Protein AF-A0ABD2L425-F1 (afdb_monomer)

Sequence (124 aa):
MDDPKFALRLFFGPNVPYVYRISGPNRWDKAKIAINSLPMRVKMPLKQCGGTTREMPTRNCKGLMHRCFKFGTTKCFALYFGILFTFHLWVFGRYDAFSMSMFIVYNSLISVFVWLFFFDFVWL

Organism: NCBI:txid157864

Foldseek 3Di:
DDDVVLVCCCVVHDPDPLVVQCDDPNHDPCSSVCSVCVVVVVVVVVPPDDDDPPPPPPPPCVVVCVVVVVVVVVVVVVVVVVVLVVVLVVCVVVVVPDDPVVNVVSVVVVVVVVVVVVVVVVVD

Secondary structure (DSSP, 8-state):
---HHHHHHHHHS---GGGGGSSSTT--TTHHHHHHHHHHHHHHHH--S-----------HHHHHHHHHHHHHHHHHHHHHHHHHHHHHHHHTTGGGS-HHHHHHHHHHHHHHHHHHHHHHHT-

Solvent-accessible surface area (backbone atoms only — not comparable to full-atom values): 7541 Å² total; per-residue (Å²): 141,76,59,65,71,55,53,50,44,59,72,78,38,82,91,52,81,48,64,70,20,65,58,68,100,69,52,40,91,56,24,67,58,52,63,70,46,41,70,56,64,66,46,54,77,75,58,85,68,94,67,75,85,66,75,70,69,75,76,61,57,64,63,55,50,51,51,50,49,53,54,52,50,55,53,54,46,56,52,52,54,49,53,52,49,53,52,48,53,54,52,59,77,42,52,92,79,52,61,70,68,58,55,53,53,53,53,51,52,52,49,51,53,53,51,58,54,52,51,59,60,76,76,106

pLDDT: mean 78.24, std 13.48, range [38.84, 94.69]

Mean predicted aligned error: 14.38 Å

Structure (mmCIF, N/CA/C/O backbone):
data_AF-A0ABD2L425-F1
#
_entry.id   AF-A0ABD2L425-F1
#
loop_
_atom_site.group_PDB
_atom_site.id
_atom_site.type_symbol
_atom_site.label_atom_id
_atom_site.label_alt_id
_atom_site.label_comp_id
_atom_site.label_asym_id
_atom_site.label_entity_id
_atom_site.label_seq_id
_atom_site.pdbx_PDB_ins_code
_atom_site.Cartn_x
_atom_site.Cartn_y
_atom_site.Cartn_z
_atom_site.occupancy
_atom_site.B_iso_or_equiv
_atom_site.auth_seq_id
_atom_site.auth_comp_id
_atom_site.auth_asym_id
_atom_site.auth_atom_id
_atom_site.pdbx_PDB_model_num
ATOM 1 N N . MET A 1 1 ? -21.181 7.558 12.535 1.00 38.84 1 MET A N 1
ATOM 2 C CA . MET A 1 1 ? -20.779 8.043 11.213 1.00 38.84 1 MET A CA 1
ATOM 3 C C . MET A 1 1 ? -19.324 8.460 11.297 1.00 38.84 1 MET A C 1
ATOM 5 O O . MET A 1 1 ? -19.043 9.427 11.981 1.00 38.84 1 MET A O 1
ATOM 9 N N . ASP A 1 2 ? -18.316 7.774 10.798 1.00 65.00 2 ASP A N 1
ATOM 10 C CA . ASP A 1 2 ? -18.127 6.395 10.371 1.00 65.00 2 ASP A CA 1
ATOM 11 C C . ASP A 1 2 ? -16.635 6.198 10.601 1.00 65.00 2 ASP A C 1
ATOM 13 O O . ASP A 1 2 ? -15.836 6.934 10.038 1.00 65.00 2 ASP A O 1
ATOM 17 N N . ASP A 1 3 ? -16.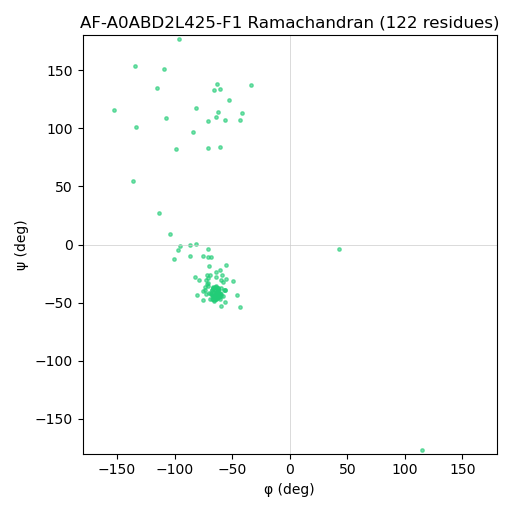240 5.306 11.507 1.00 82.94 3 ASP A N 1
ATOM 18 C CA . ASP A 1 3 ? -14.821 5.028 11.707 1.00 82.94 3 ASP A CA 1
ATOM 19 C C . ASP A 1 3 ? -14.409 3.998 10.651 1.00 82.94 3 ASP A C 1
ATOM 21 O O . ASP A 1 3 ? -14.603 2.799 10.896 1.00 82.94 3 ASP A O 1
ATOM 25 N N . PRO A 1 4 ? -13.819 4.391 9.499 1.00 87.62 4 PRO A N 1
ATOM 26 C CA . PRO A 1 4 ? -13.424 3.432 8.466 1.00 87.62 4 PRO A CA 1
ATOM 27 C C . PRO A 1 4 ? -12.450 2.405 9.043 1.00 87.62 4 PRO A C 1
ATOM 29 O O . PRO A 1 4 ? -12.497 1.223 8.722 1.00 87.62 4 PRO A O 1
ATOM 32 N N . LYS A 1 5 ? -11.625 2.830 10.005 1.00 86.31 5 LYS A N 1
ATOM 33 C CA . LYS A 1 5 ? -10.724 1.958 10.756 1.00 86.31 5 LYS A CA 1
ATOM 34 C C . LYS A 1 5 ? -11.463 0.891 11.571 1.00 86.31 5 LYS A C 1
ATOM 36 O O . LYS A 1 5 ? -10.979 -0.233 11.672 1.00 86.31 5 LYS A O 1
ATOM 41 N N . PHE A 1 6 ? -12.600 1.229 12.175 1.00 88.69 6 PHE A N 1
ATOM 42 C CA . PHE A 1 6 ? -13.403 0.280 12.947 1.00 88.69 6 PHE A CA 1
ATOM 43 C C . PHE A 1 6 ? -14.178 -0.665 12.025 1.00 88.69 6 PHE A C 1
ATOM 45 O O . PHE A 1 6 ? -14.192 -1.864 12.285 1.00 88.69 6 PHE A O 1
ATOM 52 N N . ALA A 1 7 ? -14.727 -0.155 10.919 1.00 88.94 7 ALA A N 1
ATOM 53 C CA . ALA A 1 7 ? -15.381 -0.968 9.894 1.00 88.94 7 ALA A CA 1
ATOM 54 C C . ALA A 1 7 ? -14.410 -1.985 9.268 1.00 88.94 7 ALA A C 1
ATOM 56 O O . ALA A 1 7 ? -14.700 -3.177 9.232 1.00 88.94 7 ALA A O 1
ATOM 57 N N . LEU A 1 8 ? -13.205 -1.548 8.889 1.00 90.00 8 LEU A N 1
ATOM 58 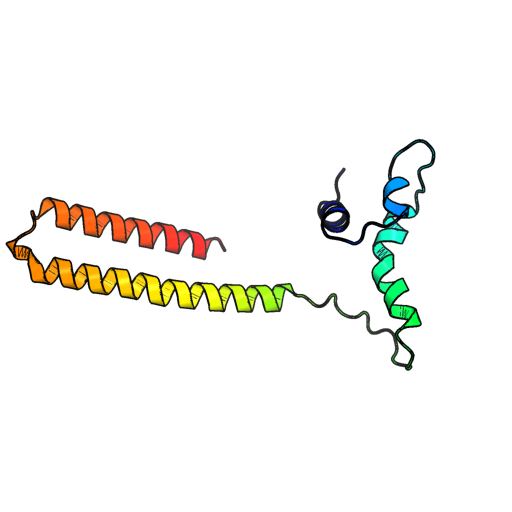C CA . LEU A 1 8 ? -12.144 -2.438 8.405 1.00 90.00 8 LEU A CA 1
ATOM 59 C C . LEU A 1 8 ? -11.752 -3.482 9.453 1.00 90.00 8 LEU A C 1
ATOM 61 O O . LEU A 1 8 ? -11.493 -4.632 9.117 1.00 90.00 8 LEU A O 1
ATOM 65 N N . ARG A 1 9 ? -11.729 -3.105 10.734 1.00 88.00 9 ARG A N 1
ATOM 66 C CA . ARG A 1 9 ? -11.439 -4.034 11.830 1.00 88.00 9 ARG A CA 1
ATOM 67 C C . ARG A 1 9 ? -12.569 -5.032 12.082 1.00 88.00 9 ARG A C 1
ATOM 69 O O . ARG A 1 9 ? -12.282 -6.122 12.553 1.00 88.00 9 ARG A O 1
ATOM 76 N N . LEU A 1 10 ? -13.819 -4.682 11.797 1.00 90.44 10 LEU A N 1
ATOM 77 C CA . LEU A 1 10 ? -14.950 -5.611 11.841 1.00 90.44 10 LEU A CA 1
ATOM 78 C C . LEU A 1 10 ? -14.922 -6.579 10.656 1.00 90.44 10 LEU A C 1
ATOM 80 O O . LEU A 1 10 ? -15.195 -7.758 10.836 1.00 90.44 10 LEU A O 1
ATOM 84 N N . PHE A 1 11 ? -14.556 -6.082 9.472 1.00 89.75 11 PHE A N 1
ATOM 85 C CA . PHE A 1 11 ? -14.524 -6.867 8.240 1.00 89.75 11 PHE A CA 1
ATOM 86 C C . PHE A 1 11 ? -13.328 -7.829 8.176 1.00 89.75 11 PHE A C 1
ATOM 88 O O . PHE A 1 11 ? -13.492 -9.005 7.877 1.00 89.75 11 PHE A O 1
ATOM 95 N N . PHE A 1 12 ? -12.122 -7.343 8.487 1.00 91.19 12 PHE A N 1
ATOM 96 C CA . PHE A 1 12 ? -10.881 -8.129 8.442 1.00 91.19 12 PHE A CA 1
ATOM 97 C C . PHE A 1 12 ? -10.452 -8.693 9.804 1.00 91.19 12 PHE A C 1
ATOM 99 O O . PHE A 1 12 ? -9.438 -9.384 9.898 1.00 91.19 12 PHE A O 1
ATOM 106 N N . GLY A 1 13 ? -11.153 -8.346 10.883 1.00 86.44 13 GLY A N 1
ATOM 107 C CA . GLY A 1 13 ? -10.831 -8.816 12.227 1.00 86.44 13 GLY A CA 1
ATOM 108 C C . GLY A 1 13 ? -11.640 -10.040 12.651 1.00 86.44 13 GLY A C 1
ATOM 109 O O . GLY A 1 13 ? -12.512 -10.515 11.929 1.00 86.44 13 GLY A O 1
ATOM 110 N N . PRO A 1 14 ? -11.357 -10.572 13.850 1.00 87.00 14 PRO A N 1
ATOM 111 C CA . PRO A 1 14 ? -12.084 -11.716 14.385 1.00 87.00 14 PRO A CA 1
ATOM 112 C C . PRO A 1 14 ? -13.549 -11.358 14.663 1.00 87.00 14 PRO A C 1
ATOM 114 O O . PRO A 1 14 ? -13.832 -10.346 15.313 1.00 87.00 14 PRO A O 1
ATOM 117 N N . ASN A 1 15 ? -14.472 -12.223 14.231 1.00 91.12 15 ASN A N 1
ATOM 118 C CA . ASN A 1 15 ? -15.890 -12.088 14.550 1.00 91.12 15 ASN A CA 1
ATOM 119 C C . ASN A 1 15 ? -16.121 -12.411 16.035 1.00 91.12 15 ASN A C 1
ATOM 121 O O . ASN A 1 15 ? -16.041 -13.563 16.459 1.00 91.12 15 ASN A O 1
ATOM 125 N N . VAL A 1 16 ? -16.374 -11.377 16.834 1.00 91.00 16 VAL A N 1
ATOM 126 C CA . VAL A 1 16 ? -16.604 -11.484 18.279 1.00 91.00 16 VAL A CA 1
ATOM 127 C C . VAL A 1 16 ? -18.067 -11.214 18.627 1.00 91.00 16 VAL A C 1
ATOM 129 O O . VAL A 1 16 ? -18.707 -10.384 17.987 1.00 91.00 16 VAL A O 1
ATOM 132 N N . PRO A 1 17 ? -18.605 -11.801 19.712 1.00 91.62 17 PRO A N 1
ATOM 133 C CA . PRO A 1 17 ? -20.010 -11.615 20.089 1.00 91.62 17 PRO A CA 1
ATOM 134 C C . PRO A 1 17 ? -20.386 -10.152 20.379 1.00 91.62 17 PRO A C 1
ATOM 136 O O . PRO A 1 17 ? -21.549 -9.773 20.284 1.00 91.62 17 PRO A O 1
ATOM 139 N N . TYR A 1 18 ? -19.404 -9.301 20.697 1.00 92.88 18 TYR A N 1
ATOM 140 C CA . TYR A 1 18 ? -19.611 -7.867 20.906 1.00 92.88 18 TYR A CA 1
ATOM 141 C C . TYR A 1 18 ? -20.089 -7.131 19.649 1.00 92.88 18 TYR A C 1
ATOM 143 O O . TYR A 1 18 ? -20.718 -6.085 19.787 1.00 92.88 18 TYR A O 1
ATOM 151 N N . VAL A 1 19 ? -19.822 -7.667 18.449 1.00 92.56 19 VAL A N 1
ATOM 152 C CA . VAL A 1 19 ? -20.239 -7.070 17.170 1.00 92.56 19 VAL A CA 1
ATOM 153 C C . VAL A 1 19 ? -21.757 -6.931 17.097 1.00 92.56 19 VAL A C 1
ATOM 155 O O . VAL A 1 19 ? -22.267 -5.872 16.742 1.00 92.56 19 VAL A O 1
ATOM 158 N N . TYR A 1 20 ? -22.482 -7.955 17.542 1.00 92.38 20 TYR A N 1
ATOM 159 C CA . TYR A 1 20 ? -23.945 -7.978 17.508 1.00 92.38 20 TYR A CA 1
ATOM 160 C C . TYR A 1 20 ? -24.604 -7.023 18.510 1.00 92.38 20 TYR A C 1
ATOM 162 O O . TYR A 1 20 ? -25.807 -6.810 18.446 1.00 92.38 20 TYR A O 1
ATOM 170 N N . ARG A 1 21 ? -23.837 -6.447 19.446 1.00 93.56 21 ARG A N 1
ATOM 171 C CA . ARG A 1 21 ? -24.334 -5.473 20.434 1.00 93.56 21 ARG A CA 1
ATOM 172 C C . ARG A 1 21 ? -23.946 -4.031 20.109 1.00 93.56 21 ARG A C 1
ATOM 174 O O . ARG A 1 21 ? -24.131 -3.154 20.949 1.00 93.56 21 ARG A O 1
ATOM 181 N N . ILE A 1 22 ? -23.387 -3.776 18.926 1.00 91.25 22 ILE A N 1
ATOM 182 C CA . ILE A 1 22 ? -23.061 -2.415 18.474 1.00 91.25 22 ILE A CA 1
ATOM 183 C C . ILE A 1 22 ? -24.341 -1.659 18.094 1.00 91.25 22 ILE A C 1
ATOM 185 O O . ILE A 1 22 ? -24.456 -0.465 18.364 1.00 91.25 22 ILE A O 1
ATOM 189 N N . SER A 1 23 ? -25.310 -2.355 17.502 1.00 89.19 23 SER A N 1
ATOM 190 C CA . SER A 1 23 ? -26.602 -1.818 17.080 1.00 89.19 23 SER A CA 1
ATOM 191 C C . SER A 1 23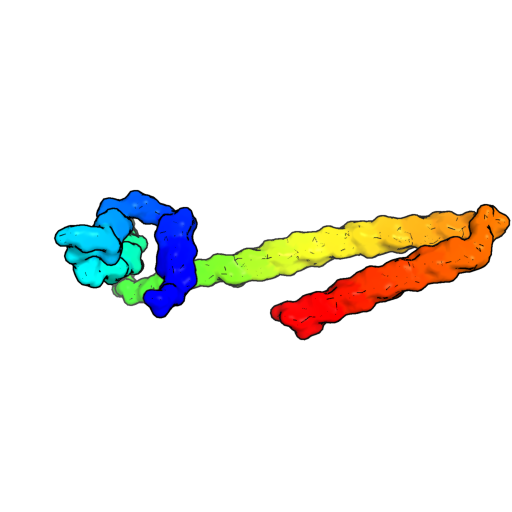 ? -27.736 -2.761 17.495 1.00 89.19 23 SER A C 1
ATOM 193 O O . SER A 1 23 ? -27.523 -3.957 17.672 1.00 89.19 23 SER A O 1
ATOM 195 N N . GLY A 1 24 ? -28.944 -2.219 17.680 1.00 90.00 24 GLY A N 1
ATOM 196 C CA . GLY A 1 24 ? -30.148 -2.991 18.010 1.00 90.00 24 GLY A CA 1
ATOM 197 C C . GLY A 1 24 ? -30.744 -2.699 19.398 1.00 90.00 24 GLY A C 1
ATOM 198 O O . GLY A 1 24 ? -30.248 -1.831 20.121 1.00 90.00 24 GLY A O 1
ATOM 199 N N . PRO A 1 25 ? -31.813 -3.427 19.779 1.00 89.31 25 PRO A N 1
ATOM 200 C CA . PRO A 1 25 ? -32.625 -3.158 20.975 1.00 89.31 25 PRO A CA 1
ATOM 201 C C . PRO A 1 25 ? -31.934 -3.474 22.315 1.00 89.31 25 PRO A C 1
ATOM 203 O O . PRO A 1 25 ? -32.479 -3.174 23.369 1.00 89.31 25 PRO A O 1
ATOM 206 N N . ASN A 1 26 ? -30.719 -4.031 22.298 1.00 91.00 26 ASN A N 1
ATOM 207 C CA . ASN A 1 26 ? -29.885 -4.243 23.486 1.00 91.00 26 ASN A CA 1
ATOM 208 C C . ASN A 1 26 ? -28.434 -3.835 23.195 1.00 91.00 26 ASN A C 1
ATOM 210 O O . ASN A 1 26 ? -27.494 -4.635 23.292 1.00 91.00 26 ASN A O 1
ATOM 214 N N . ARG A 1 27 ? -28.267 -2.591 22.732 1.00 92.88 27 ARG A N 1
ATOM 215 C CA . ARG A 1 27 ? -26.944 -2.044 22.438 1.00 92.88 27 ARG A CA 1
ATOM 216 C C . ARG A 1 27 ? -26.117 -1.972 23.716 1.00 92.88 27 ARG A C 1
ATOM 218 O O . ARG A 1 27 ? -26.599 -1.561 24.769 1.00 92.88 27 ARG A O 1
ATOM 225 N N . TRP A 1 28 ? -24.851 -2.343 23.611 1.00 94.69 28 TRP A N 1
ATOM 226 C CA . TRP A 1 28 ? -23.904 -2.178 24.699 1.00 94.69 28 TRP A CA 1
ATOM 227 C C . TRP A 1 28 ? -22.943 -1.053 24.348 1.00 94.69 28 TRP A C 1
ATOM 229 O O . TRP A 1 28 ? -22.071 -1.226 23.499 1.00 94.69 28 TRP A O 1
ATOM 239 N N . ASP A 1 29 ? -23.058 0.086 25.032 1.00 91.31 29 ASP A N 1
ATOM 240 C CA . ASP A 1 29 ? -22.271 1.287 24.711 1.00 91.31 29 ASP A CA 1
ATOM 241 C C . ASP A 1 29 ? -20.749 1.039 24.786 1.00 91.31 29 ASP A C 1
ATOM 243 O O . ASP A 1 29 ? -19.957 1.655 24.073 1.00 91.31 29 ASP A O 1
ATOM 247 N N . LYS A 1 30 ? -20.317 0.057 25.592 1.00 92.94 30 LYS A N 1
ATOM 248 C CA . LYS A 1 30 ? -18.906 -0.346 25.718 1.00 92.94 30 LYS A CA 1
ATOM 249 C C . LYS A 1 30 ? -18.455 -1.383 24.680 1.00 92.94 30 LYS A C 1
ATOM 251 O O . LYS A 1 30 ? -17.276 -1.742 24.678 1.00 92.94 30 LYS A O 1
ATOM 256 N N . ALA A 1 31 ? -19.321 -1.843 23.773 1.00 92.62 31 ALA A N 1
ATOM 257 C CA . ALA A 1 31 ? -18.990 -2.857 22.765 1.00 92.62 31 ALA A CA 1
ATOM 258 C C . ALA A 1 31 ? -17.813 -2.429 21.876 1.00 92.62 31 ALA A C 1
ATOM 260 O O . ALA A 1 31 ? -16.868 -3.193 21.673 1.00 92.62 31 ALA A O 1
ATOM 261 N N . LYS A 1 32 ? -17.810 -1.172 21.421 1.00 91.06 32 LYS A N 1
ATOM 262 C CA . LYS A 1 32 ? -16.729 -0.603 20.600 1.00 91.06 32 LYS A CA 1
ATOM 263 C C . LYS A 1 32 ? -15.382 -0.608 21.333 1.00 91.06 32 LYS A C 1
ATOM 265 O O . LYS A 1 32 ? -14.358 -0.980 20.761 1.00 91.06 32 LYS A O 1
ATOM 270 N N . ILE A 1 33 ? -15.387 -0.249 22.617 1.00 91.56 33 ILE A N 1
ATOM 271 C CA . ILE A 1 33 ? -14.192 -0.249 23.475 1.00 91.56 33 ILE A CA 1
ATOM 272 C C . ILE A 1 33 ? -13.706 -1.686 23.695 1.00 91.56 33 ILE A C 1
ATOM 274 O O . ILE A 1 33 ? -12.514 -1.964 23.559 1.00 91.56 33 ILE A O 1
ATOM 278 N N . ALA A 1 34 ? -14.629 -2.610 23.972 1.00 92.12 34 ALA A N 1
ATOM 279 C CA . ALA A 1 34 ? -14.332 -4.021 24.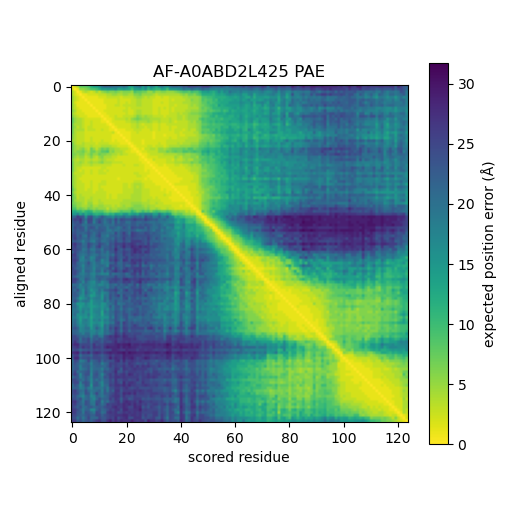172 1.00 92.12 34 ALA A CA 1
ATOM 280 C C . ALA A 1 34 ? -13.672 -4.645 22.936 1.00 92.12 34 ALA A C 1
ATOM 282 O O . ALA A 1 34 ? -12.675 -5.349 23.087 1.00 92.12 34 ALA A O 1
ATOM 283 N N . ILE A 1 35 ? -14.177 -4.353 21.731 1.00 92.62 35 ILE A N 1
ATOM 284 C CA . ILE A 1 35 ? -13.595 -4.810 20.459 1.00 92.62 35 ILE A CA 1
ATOM 285 C C . ILE A 1 35 ? -12.190 -4.232 20.266 1.00 92.62 35 ILE A C 1
ATOM 287 O O . ILE A 1 35 ? -11.262 -4.934 19.853 1.00 92.62 35 ILE A O 1
ATOM 291 N N . ASN A 1 36 ? -12.002 -2.958 20.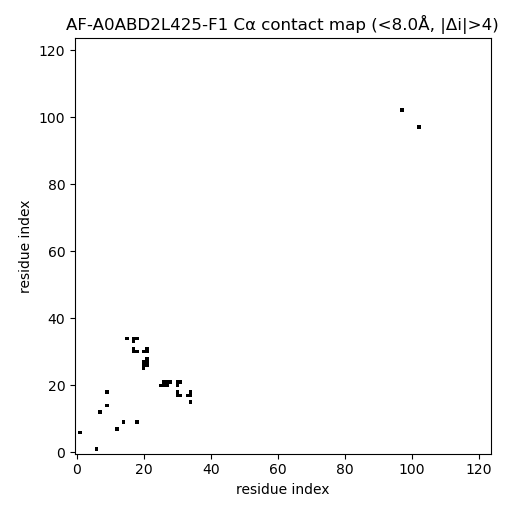613 1.00 90.88 36 ASN A N 1
ATOM 292 C CA . ASN A 1 36 ? -10.708 -2.309 20.474 1.00 90.88 36 ASN A CA 1
ATOM 293 C C . ASN A 1 36 ? -9.636 -2.888 21.413 1.00 90.88 36 ASN A C 1
ATOM 295 O O . ASN A 1 36 ? -8.492 -3.044 20.973 1.00 90.88 36 ASN A O 1
ATOM 299 N N . SER A 1 37 ? -10.005 -3.280 22.637 1.00 91.44 37 SER A N 1
ATOM 300 C CA . SER A 1 37 ? -9.101 -3.847 23.653 1.00 91.44 37 SER A CA 1
ATOM 301 C C . SER A 1 37 ? -8.888 -5.367 23.558 1.00 91.44 37 SER A C 1
ATOM 303 O O . SER A 1 37 ? -7.986 -5.900 24.204 1.00 91.44 37 SER A O 1
ATOM 305 N N . LEU A 1 38 ? -9.655 -6.082 22.726 1.00 91.00 38 LEU A N 1
ATOM 306 C CA . LEU A 1 38 ? -9.506 -7.529 22.482 1.00 91.00 38 LEU A CA 1
ATOM 307 C C . LEU A 1 38 ? -8.064 -8.035 22.315 1.00 91.00 38 LEU A C 1
ATOM 309 O O . LEU A 1 38 ? -7.689 -8.954 23.041 1.00 91.00 38 LEU A O 1
ATOM 313 N N . PRO A 1 39 ? -7.232 -7.483 21.408 1.00 87.88 39 PRO A N 1
ATOM 314 C CA . PRO A 1 39 ? -5.895 -8.020 21.174 1.00 87.88 39 PRO A CA 1
ATOM 315 C C . PRO A 1 39 ? -4.995 -7.899 22.404 1.00 87.88 39 PRO A C 1
ATOM 317 O O . PRO A 1 39 ? -4.095 -8.716 22.570 1.00 87.88 39 PRO A O 1
ATOM 320 N N . MET A 1 40 ? -5.233 -6.911 23.271 1.00 87.12 40 MET A N 1
ATOM 321 C CA . MET A 1 40 ? -4.524 -6.793 24.543 1.00 87.12 40 MET A CA 1
ATOM 322 C C . MET A 1 40 ? -4.949 -7.916 25.492 1.00 87.12 40 MET A C 1
ATOM 324 O O . MET A 1 40 ? -4.090 -8.601 26.038 1.00 87.12 40 MET A O 1
ATOM 328 N N . ARG A 1 41 ? -6.258 -8.164 25.623 1.00 90.12 41 ARG A N 1
ATOM 329 C CA . ARG A 1 41 ? -6.806 -9.199 26.517 1.00 90.12 41 ARG A CA 1
ATOM 330 C C . ARG A 1 41 ? -6.403 -10.618 26.130 1.00 90.12 41 ARG A C 1
ATOM 332 O O . ARG A 1 41 ? -6.159 -11.421 27.015 1.00 90.12 41 ARG A O 1
ATOM 339 N N . VAL A 1 42 ? -6.288 -10.913 24.836 1.00 88.75 42 VAL A N 1
ATOM 340 C CA . VAL A 1 42 ? -5.824 -12.230 24.360 1.00 88.75 42 VAL A CA 1
ATOM 341 C C . VAL A 1 42 ? -4.330 -12.430 24.636 1.00 88.75 42 VAL A C 1
ATOM 343 O O . VAL A 1 42 ? -3.900 -13.529 24.965 1.00 88.75 42 VAL A O 1
ATOM 346 N N . LYS A 1 43 ? -3.524 -11.367 24.533 1.00 85.75 43 LYS A N 1
ATOM 347 C CA . LYS A 1 43 ? -2.067 -11.440 24.731 1.00 85.75 43 LYS A CA 1
ATOM 348 C C . LYS A 1 43 ? -1.644 -11.396 26.195 1.00 85.75 43 LYS A C 1
ATOM 350 O O . LYS A 1 43 ? -0.588 -11.921 26.524 1.00 85.75 43 LYS A O 1
ATOM 355 N N . MET A 1 44 ? -2.438 -10.762 27.055 1.00 84.50 44 MET A N 1
ATOM 356 C CA . MET A 1 44 ? -2.144 -10.603 28.478 1.00 84.50 44 MET A CA 1
ATOM 357 C C . MET A 1 44 ? -1.903 -11.935 29.218 1.00 84.50 44 MET A C 1
ATOM 359 O O . MET A 1 44 ? -0.860 -12.032 29.858 1.00 84.50 44 MET A O 1
ATOM 363 N N . PRO A 1 45 ? -2.758 -12.975 29.102 1.00 84.38 45 PRO A N 1
ATOM 364 C CA . PRO A 1 45 ? -2.531 -14.248 29.794 1.00 84.38 45 PRO A CA 1
ATOM 365 C C . PRO A 1 45 ? -1.374 -15.054 29.193 1.00 84.38 45 PRO A C 1
ATOM 367 O O . PRO A 1 45 ? -0.727 -15.817 29.896 1.00 84.38 45 PRO A O 1
ATOM 370 N N . LEU A 1 46 ? -1.076 -14.863 27.904 1.00 82.25 46 LEU A N 1
ATOM 371 C CA . LEU A 1 46 ? 0.027 -15.543 27.218 1.00 82.25 46 LEU A CA 1
ATOM 372 C C . LEU A 1 46 ? 1.405 -14.965 27.588 1.00 82.25 46 LEU A C 1
ATOM 374 O O . LEU A 1 46 ? 2.435 -15.522 27.212 1.00 82.25 46 LEU A O 1
ATOM 378 N N . LYS A 1 47 ? 1.452 -13.832 28.298 1.00 69.81 47 LYS A N 1
ATOM 379 C CA . LYS A 1 47 ? 2.694 -13.144 28.657 1.00 69.81 47 LYS A CA 1
ATOM 380 C C . LYS A 1 47 ? 3.097 -13.494 30.092 1.00 69.81 47 LYS A C 1
ATOM 382 O O . LYS A 1 47 ? 2.860 -12.727 31.015 1.00 69.81 47 LYS A O 1
ATOM 387 N N . GLN A 1 48 ? 3.748 -14.641 30.266 1.00 62.19 48 GLN A N 1
ATOM 388 C CA . GLN A 1 48 ? 4.095 -15.179 31.589 1.00 62.19 48 GLN A CA 1
ATOM 389 C C . GLN A 1 48 ? 5.364 -14.574 32.233 1.00 62.19 48 GLN A C 1
ATOM 391 O O . GLN A 1 48 ? 5.708 -14.944 33.347 1.00 62.19 48 GLN A O 1
ATOM 396 N N . CYS A 1 49 ? 6.059 -13.617 31.601 1.00 57.88 49 CYS A N 1
ATOM 397 C CA . CYS A 1 49 ? 7.294 -13.063 32.173 1.00 57.88 49 CYS A CA 1
ATOM 398 C C . CYS A 1 49 ? 7.361 -11.524 32.124 1.00 57.88 49 CYS A C 1
ATOM 400 O O . CYS A 1 49 ? 7.611 -10.934 31.071 1.00 57.88 49 CYS A O 1
ATOM 402 N N . GLY A 1 50 ? 7.073 -10.906 33.279 1.00 58.56 50 GLY A N 1
ATOM 403 C CA . GLY A 1 50 ? 7.746 -9.778 33.961 1.00 58.56 50 GLY A CA 1
ATOM 404 C C . GLY A 1 50 ? 8.253 -8.518 33.242 1.00 58.56 50 GLY A C 1
ATOM 405 O O . GLY A 1 50 ? 8.729 -7.614 33.918 1.00 58.56 50 GLY A O 1
ATOM 406 N N . GLY A 1 51 ? 8.184 -8.391 31.921 1.00 58.69 51 GLY A N 1
ATOM 407 C CA . GLY A 1 51 ? 8.568 -7.155 31.244 1.00 58.69 51 GLY A CA 1
ATOM 408 C C . GLY A 1 51 ? 7.427 -6.147 31.310 1.00 58.69 51 GLY A C 1
ATOM 409 O O . GLY A 1 51 ? 6.365 -6.413 30.727 1.00 58.69 51 GLY A O 1
ATOM 410 N N . THR A 1 52 ? 7.653 -5.005 31.972 1.00 55.91 52 THR A N 1
ATOM 411 C CA . THR A 1 52 ? 6.806 -3.799 31.928 1.00 55.91 52 THR A CA 1
ATOM 412 C C . THR A 1 52 ? 6.185 -3.636 30.546 1.00 55.91 52 THR A C 1
ATOM 414 O O . THR A 1 52 ? 6.833 -3.878 29.522 1.00 55.91 52 THR A O 1
ATOM 417 N N . THR A 1 53 ? 4.901 -3.283 30.505 1.00 49.94 53 THR A N 1
ATOM 418 C CA . THR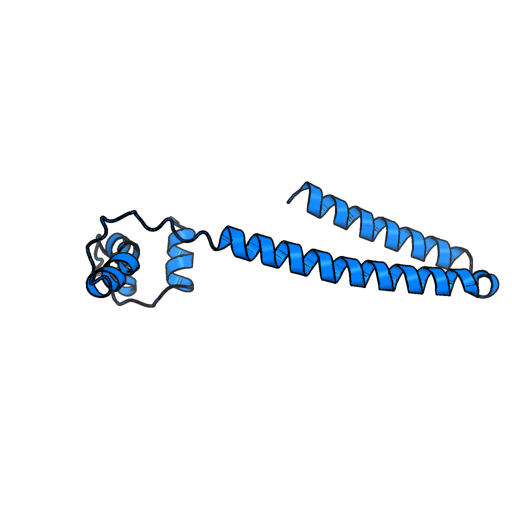 A 1 53 ? 4.158 -3.035 29.268 1.00 49.94 53 THR A CA 1
ATOM 419 C C . THR A 1 53 ? 4.813 -1.881 28.514 1.00 49.94 53 THR A C 1
ATOM 421 O O . THR A 1 53 ? 4.383 -0.740 28.601 1.00 49.94 53 THR A O 1
ATOM 424 N N . ARG A 1 54 ? 5.857 -2.166 27.733 1.00 50.88 54 ARG A N 1
ATOM 425 C CA . ARG A 1 54 ? 6.107 -1.395 26.527 1.00 50.88 54 ARG A CA 1
ATOM 426 C C . ARG A 1 54 ? 4.886 -1.703 25.688 1.00 50.88 54 ARG A C 1
ATOM 428 O O . ARG A 1 54 ? 4.693 -2.865 25.313 1.00 50.88 54 ARG A O 1
ATOM 435 N N . GLU A 1 55 ? 4.013 -0.714 25.511 1.00 54.31 55 GLU A N 1
ATOM 436 C CA . GLU A 1 55 ? 3.018 -0.765 24.452 1.00 54.31 55 GLU A CA 1
ATOM 437 C C . GLU A 1 55 ? 3.749 -1.320 23.241 1.00 54.31 55 GLU A C 1
ATOM 439 O O . GLU A 1 55 ? 4.743 -0.740 22.801 1.00 54.31 55 GLU A O 1
ATOM 444 N N . MET A 1 56 ? 3.384 -2.526 22.801 1.00 46.88 56 MET A N 1
ATOM 445 C CA . MET A 1 56 ? 4.006 -3.042 21.599 1.00 46.88 56 MET A CA 1
ATOM 446 C C . MET A 1 56 ? 3.592 -2.034 20.537 1.00 46.88 56 MET A C 1
ATOM 448 O O . MET A 1 56 ? 2.379 -1.937 20.307 1.00 46.88 56 MET A O 1
ATOM 452 N N . PRO A 1 57 ? 4.524 -1.257 19.938 1.00 47.12 57 PRO A N 1
ATOM 453 C CA . PRO A 1 57 ? 4.146 -0.393 18.840 1.00 47.12 57 PRO A CA 1
ATOM 454 C C . PRO A 1 57 ? 3.437 -1.328 17.885 1.00 47.12 57 PRO A C 1
ATOM 456 O O . PRO A 1 57 ? 3.967 -2.407 17.591 1.00 47.12 57 PRO A O 1
ATOM 459 N N . THR A 1 58 ? 2.192 -0.998 17.535 1.00 49.56 58 THR A N 1
ATOM 460 C CA . THR A 1 58 ? 1.415 -1.762 16.563 1.00 49.56 58 THR A CA 1
ATOM 461 C C . THR A 1 58 ? 2.379 -2.065 15.441 1.00 49.56 58 THR A C 1
ATOM 463 O O . THR A 1 58 ? 2.845 -1.118 14.810 1.00 49.56 58 THR A O 1
ATOM 466 N N . ARG A 1 59 ? 2.818 -3.329 15.328 1.00 46.91 59 ARG A N 1
ATOM 467 C CA . ARG A 1 59 ? 3.965 -3.691 14.493 1.00 46.91 59 ARG A CA 1
ATOM 468 C C . ARG A 1 59 ? 3.585 -3.168 13.123 1.00 46.91 59 ARG A C 1
ATOM 470 O O . ARG A 1 59 ? 2.605 -3.643 12.553 1.00 46.91 59 ARG A O 1
ATOM 477 N N . ASN A 1 60 ? 4.230 -2.083 12.698 1.00 51.19 60 ASN A N 1
ATOM 478 C CA . ASN A 1 60 ? 3.821 -1.332 11.526 1.00 51.19 60 ASN A CA 1
ATOM 479 C C . ASN A 1 60 ? 4.158 -2.224 10.332 1.00 51.19 60 ASN A C 1
ATOM 481 O O . ASN A 1 60 ? 5.210 -2.073 9.717 1.00 51.19 60 ASN A O 1
ATOM 485 N N . CYS A 1 61 ? 3.269 -3.169 10.001 1.00 51.16 61 CYS A N 1
ATOM 486 C CA . CYS A 1 61 ? 3.349 -3.987 8.790 1.00 51.16 61 CYS A CA 1
ATOM 487 C C . CYS A 1 61 ? 3.423 -3.107 7.541 1.00 51.16 61 CYS A C 1
ATOM 489 O O . CYS A 1 61 ? 3.898 -3.567 6.512 1.00 51.16 61 CYS A O 1
ATOM 491 N N . LYS A 1 62 ? 3.057 -1.822 7.661 1.00 53.34 62 LYS A N 1
ATOM 492 C CA . LYS A 1 62 ? 3.332 -0.771 6.682 1.00 53.34 62 LYS A CA 1
ATOM 493 C C . LYS A 1 62 ? 4.785 -0.796 6.190 1.00 53.34 62 LYS A C 1
ATOM 495 O O . LYS A 1 62 ? 5.004 -0.737 4.990 1.00 53.34 62 LYS A O 1
ATOM 500 N N . GLY A 1 63 ? 5.772 -0.971 7.075 1.00 58.75 63 GLY A N 1
ATOM 501 C CA . GLY A 1 63 ? 7.189 -0.974 6.687 1.00 58.75 63 GLY A CA 1
ATOM 502 C C . GLY A 1 63 ? 7.633 -2.233 5.934 1.00 58.75 63 GLY A C 1
ATOM 503 O O . GLY A 1 63 ? 8.525 -2.161 5.092 1.00 58.75 63 GLY A O 1
ATOM 504 N N . LEU A 1 64 ? 7.013 -3.385 6.211 1.00 63.19 64 LEU A N 1
ATOM 505 C CA . LEU A 1 64 ? 7.307 -4.639 5.510 1.00 63.19 64 LEU A CA 1
ATOM 506 C C . LEU A 1 64 ? 6.589 -4.691 4.157 1.00 63.19 64 LEU A C 1
ATOM 508 O O . LEU A 1 64 ? 7.211 -5.028 3.156 1.00 63.19 64 LEU A O 1
ATOM 512 N N . MET A 1 65 ? 5.316 -4.291 4.123 1.00 67.69 65 MET A N 1
ATOM 513 C CA . MET A 1 65 ? 4.523 -4.180 2.897 1.00 67.69 65 MET A CA 1
ATOM 514 C C . MET A 1 65 ? 5.135 -3.163 1.936 1.00 67.69 65 MET A C 1
ATOM 516 O O . MET A 1 65 ? 5.278 -3.474 0.765 1.00 67.69 65 MET A O 1
ATOM 520 N N . HIS A 1 66 ? 5.598 -2.007 2.422 1.00 68.38 66 HIS A N 1
ATOM 521 C CA . HIS A 1 66 ? 6.292 -1.021 1.590 1.00 68.38 66 HIS A CA 1
ATOM 522 C C . HIS A 1 66 ? 7.601 -1.570 1.002 1.00 68.38 66 HIS A C 1
ATOM 524 O O . HIS A 1 66 ? 7.905 -1.340 -0.164 1.00 68.38 66 HIS A O 1
ATOM 530 N N . ARG A 1 67 ? 8.365 -2.357 1.777 1.00 68.69 67 ARG A N 1
ATOM 531 C CA . ARG A 1 67 ? 9.579 -3.023 1.276 1.00 68.69 67 ARG A CA 1
ATOM 532 C C . ARG A 1 67 ? 9.262 -4.089 0.231 1.00 68.69 67 ARG A C 1
ATOM 534 O O . ARG A 1 67 ? 9.940 -4.148 -0.787 1.00 68.69 67 ARG A O 1
ATOM 541 N N . CYS A 1 68 ? 8.245 -4.911 0.483 1.00 64.94 68 CYS A N 1
ATOM 542 C CA . CYS A 1 68 ? 7.833 -5.981 -0.423 1.00 64.94 68 CYS A CA 1
ATOM 543 C C . CYS A 1 68 ? 7.231 -5.412 -1.714 1.00 64.94 68 CYS A C 1
ATOM 545 O O . CYS A 1 68 ? 7.580 -5.863 -2.799 1.00 64.94 68 CYS A O 1
ATOM 547 N N . PHE A 1 69 ? 6.413 -4.361 -1.599 1.00 72.94 69 PHE A N 1
ATOM 548 C CA . PHE A 1 69 ? 5.873 -3.610 -2.726 1.00 72.94 69 PHE A CA 1
ATOM 549 C C . PHE A 1 69 ? 7.002 -3.014 -3.559 1.00 72.94 69 PHE A C 1
ATOM 551 O O . PHE A 1 69 ? 7.079 -3.320 -4.739 1.00 72.94 69 PHE A O 1
ATOM 558 N N . LYS A 1 70 ? 7.938 -2.275 -2.945 1.00 74.56 70 LYS A N 1
ATOM 559 C CA . LYS A 1 70 ? 9.079 -1.672 -3.650 1.00 74.56 70 LYS A CA 1
ATOM 560 C C . LYS A 1 70 ? 9.967 -2.723 -4.323 1.00 74.56 70 LYS A C 1
ATOM 562 O O . LYS A 1 70 ? 10.386 -2.539 -5.453 1.00 74.56 70 LYS A O 1
ATOM 567 N N . PHE A 1 71 ? 10.230 -3.846 -3.659 1.00 75.06 71 PHE A N 1
ATOM 568 C CA . PHE A 1 71 ? 11.047 -4.919 -4.228 1.00 75.06 71 PHE A CA 1
ATOM 569 C C . PHE A 1 71 ? 10.347 -5.662 -5.375 1.00 75.06 71 PHE A C 1
ATOM 571 O O . PHE A 1 71 ? 10.980 -5.970 -6.385 1.00 75.06 71 PHE A O 1
ATOM 578 N N . GLY A 1 72 ? 9.051 -5.945 -5.223 1.00 74.94 72 GLY A N 1
ATOM 579 C CA . GLY A 1 72 ? 8.244 -6.611 -6.242 1.00 74.94 72 GLY A CA 1
ATOM 580 C C . GLY A 1 72 ? 8.076 -5.741 -7.480 1.00 74.94 72 GLY A C 1
ATOM 581 O O . GLY A 1 72 ? 8.336 -6.195 -8.593 1.00 74.94 72 GLY A O 1
ATOM 582 N N . THR A 1 73 ? 7.739 -4.467 -7.287 1.00 78.06 73 THR A N 1
ATOM 583 C CA . THR A 1 73 ? 7.573 -3.522 -8.388 1.00 78.06 73 THR A CA 1
ATOM 584 C C . THR A 1 73 ? 8.890 -3.299 -9.132 1.00 78.06 73 THR A C 1
ATOM 586 O O . THR A 1 73 ? 8.919 -3.478 -10.346 1.00 78.06 73 THR A O 1
ATOM 589 N N . THR A 1 74 ? 10.018 -3.059 -8.446 1.00 80.69 74 THR A N 1
ATOM 590 C CA . THR A 1 74 ? 11.331 -2.892 -9.106 1.00 80.69 74 THR A CA 1
ATOM 591 C C . THR A 1 74 ? 11.723 -4.084 -9.988 1.00 80.69 74 THR A C 1
ATOM 593 O O . THR A 1 74 ? 12.256 -3.886 -11.080 1.00 80.69 74 THR A O 1
ATOM 596 N N . LYS A 1 75 ? 11.439 -5.320 -9.562 1.00 79.88 75 LYS A N 1
ATOM 597 C CA . LYS A 1 75 ? 11.765 -6.522 -10.346 1.00 79.88 75 LYS A CA 1
ATOM 598 C C . LYS A 1 75 ? 10.864 -6.704 -11.563 1.00 79.88 75 LYS A C 1
ATOM 600 O O . LYS A 1 75 ? 11.368 -7.012 -12.641 1.00 79.88 75 LYS A O 1
ATOM 605 N N . CYS A 1 76 ? 9.561 -6.478 -11.409 1.00 79.19 76 CYS A N 1
ATOM 606 C CA . CYS A 1 76 ? 8.623 -6.519 -12.530 1.00 79.19 76 CYS A CA 1
ATOM 607 C C . C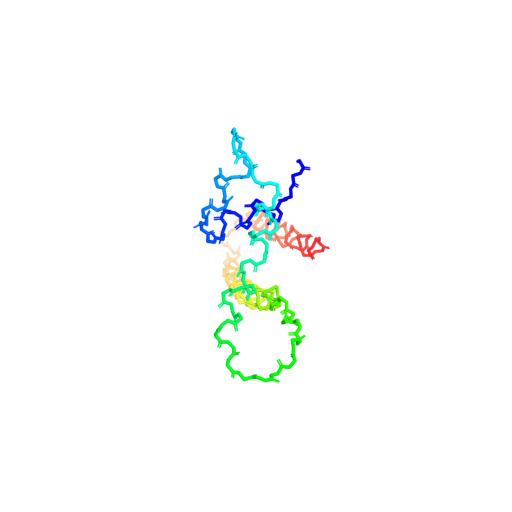YS A 1 76 ? 8.930 -5.425 -13.562 1.00 79.19 76 CYS A C 1
ATOM 609 O O . CYS A 1 76 ? 8.851 -5.684 -14.761 1.00 79.19 76 CYS A O 1
ATOM 611 N N . PHE A 1 77 ? 9.362 -4.240 -13.120 1.00 77.81 77 PHE A N 1
ATOM 612 C CA . PHE A 1 77 ? 9.773 -3.169 -14.028 1.00 77.81 77 PHE A CA 1
ATOM 613 C C . PHE A 1 77 ? 11.042 -3.510 -14.791 1.00 77.81 77 PHE A C 1
ATOM 615 O O . PHE A 1 77 ? 11.058 -3.370 -16.009 1.00 77.81 77 PHE A O 1
ATOM 622 N N . ALA A 1 78 ? 12.078 -4.009 -14.113 1.00 83.12 78 ALA A N 1
ATOM 623 C CA . ALA A 1 78 ? 13.308 -4.424 -14.784 1.00 83.12 78 ALA A CA 1
ATOM 624 C C . ALA A 1 78 ? 13.036 -5.469 -15.884 1.00 83.12 78 ALA A C 1
ATOM 626 O O . ALA A 1 78 ? 13.602 -5.381 -16.973 1.00 83.12 78 ALA A O 1
ATOM 627 N N . LEU A 1 79 ? 12.115 -6.408 -15.631 1.00 86.12 79 LEU A N 1
ATOM 628 C CA . LEU A 1 79 ? 11.660 -7.383 -16.625 1.00 86.12 79 LEU A CA 1
ATOM 629 C C . LEU A 1 79 ? 10.904 -6.730 -17.790 1.00 86.12 79 LEU A C 1
ATOM 631 O O . LEU A 1 79 ? 11.216 -7.004 -18.947 1.00 86.12 79 LEU A O 1
ATOM 635 N N . TYR A 1 80 ? 9.943 -5.852 -17.504 1.00 81.69 80 TYR A N 1
ATOM 636 C CA . TYR A 1 80 ? 9.132 -5.197 -18.532 1.00 81.69 80 TYR A CA 1
ATOM 637 C C . TYR A 1 80 ? 9.964 -4.286 -19.449 1.00 81.69 80 TYR A C 1
ATOM 639 O O . TYR A 1 80 ? 9.860 -4.382 -20.672 1.00 81.69 80 TYR A O 1
ATOM 647 N N . PHE A 1 81 ? 10.853 -3.466 -18.877 1.00 85.38 81 PHE A N 1
ATOM 648 C CA . PHE A 1 81 ? 11.782 -2.635 -19.649 1.00 85.38 81 PHE A CA 1
ATOM 649 C C . PHE A 1 81 ? 12.740 -3.483 -20.493 1.00 85.38 81 PHE A C 1
ATOM 651 O O . PHE A 1 81 ? 13.008 -3.128 -21.639 1.00 85.38 81 PHE A O 1
ATOM 658 N N . GLY A 1 82 ? 13.201 -4.625 -19.973 1.00 87.06 82 GLY A N 1
ATOM 659 C CA . GLY A 1 82 ? 14.022 -5.567 -20.733 1.00 87.06 82 GLY A CA 1
ATOM 660 C C . GLY A 1 82 ? 13.303 -6.126 -21.965 1.00 87.06 82 GLY A C 1
ATOM 661 O O . GLY A 1 82 ? 13.880 -6.136 -23.048 1.00 87.06 82 GLY A O 1
ATOM 662 N N . ILE A 1 83 ? 12.037 -6.535 -21.825 1.00 87.56 83 ILE A N 1
ATOM 663 C CA . ILE A 1 83 ? 11.225 -7.076 -22.932 1.00 87.56 83 ILE A CA 1
ATOM 664 C C . ILE A 1 83 ? 10.921 -5.998 -23.981 1.00 87.56 83 ILE A C 1
ATOM 666 O O . ILE A 1 83 ? 11.034 -6.250 -25.180 1.00 87.56 83 ILE A O 1
ATOM 670 N N . LEU A 1 84 ? 10.565 -4.784 -23.548 1.00 84.75 84 LEU A N 1
ATOM 671 C CA . LEU A 1 84 ? 10.335 -3.673 -24.474 1.00 84.75 84 LEU A CA 1
ATOM 672 C C . LEU A 1 84 ? 11.602 -3.314 -25.255 1.00 84.75 84 LEU A C 1
ATOM 674 O O . LEU A 1 84 ? 11.529 -3.055 -26.454 1.00 84.75 84 LEU A O 1
ATOM 678 N N . PHE A 1 85 ? 12.759 -3.324 -24.594 1.00 85.44 85 PHE A N 1
ATOM 679 C CA . PHE A 1 85 ? 14.036 -3.000 -25.219 1.00 85.44 85 PHE A CA 1
ATOM 680 C C . PHE A 1 85 ? 14.471 -4.060 -26.240 1.00 85.44 85 PHE A C 1
ATOM 682 O O . PHE A 1 85 ? 14.893 -3.713 -27.342 1.00 85.44 85 PHE A O 1
ATOM 689 N N . THR A 1 86 ? 14.316 -5.351 -25.927 1.00 85.06 86 THR A N 1
ATOM 690 C CA . THR A 1 86 ? 14.638 -6.428 -26.879 1.00 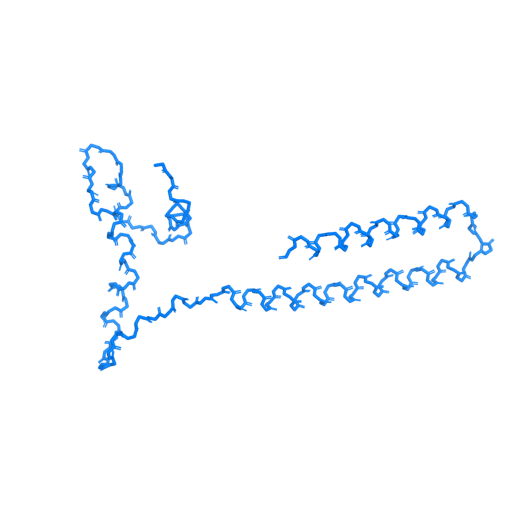85.06 86 THR A CA 1
ATOM 691 C C . THR A 1 86 ? 13.706 -6.421 -28.087 1.00 85.06 86 THR A C 1
ATOM 693 O O . THR A 1 86 ? 14.175 -6.591 -29.213 1.00 85.06 86 THR A O 1
ATOM 696 N N . PHE A 1 87 ? 12.411 -6.153 -27.889 1.00 84.38 87 PHE A N 1
ATOM 697 C CA . PHE A 1 87 ? 11.459 -6.005 -28.991 1.00 84.38 87 PHE A CA 1
ATOM 698 C C . PHE A 1 87 ? 11.756 -4.760 -29.841 1.00 84.38 87 PHE A C 1
ATOM 700 O O . PHE A 1 87 ? 11.674 -4.816 -31.066 1.00 84.38 87 PHE A O 1
ATOM 707 N N . HIS A 1 88 ? 12.176 -3.654 -29.217 1.00 82.00 88 HIS A N 1
ATOM 708 C CA . HIS A 1 88 ? 12.568 -2.428 -29.922 1.00 82.00 88 HIS A CA 1
ATOM 709 C C . HIS A 1 88 ? 13.797 -2.643 -30.813 1.00 82.00 88 HIS A C 1
ATOM 711 O O . HIS A 1 88 ? 13.750 -2.318 -31.998 1.00 82.00 88 HIS A O 1
ATOM 717 N N . LEU A 1 89 ? 14.845 -3.293 -30.295 1.00 82.69 89 LEU A N 1
ATOM 718 C CA . LEU A 1 89 ? 16.025 -3.663 -31.086 1.00 82.69 89 LEU A CA 1
ATOM 719 C C . LEU A 1 89 ? 15.687 -4.629 -32.229 1.00 82.69 89 LEU A C 1
ATOM 721 O O . LEU A 1 89 ? 16.245 -4.517 -33.320 1.00 82.69 89 LEU A O 1
ATOM 725 N N . TRP A 1 90 ? 14.761 -5.561 -31.999 1.00 82.69 90 TRP A N 1
ATOM 726 C CA . TRP A 1 90 ? 14.321 -6.509 -33.021 1.00 82.69 90 TRP A CA 1
ATOM 727 C C . TRP A 1 90 ? 13.573 -5.822 -34.171 1.00 82.69 90 TRP A C 1
ATOM 729 O O . TRP A 1 90 ? 13.844 -6.108 -35.338 1.00 82.69 90 TRP A O 1
ATOM 739 N N . VAL A 1 91 ? 12.690 -4.869 -33.854 1.00 78.38 91 VAL A N 1
ATOM 740 C CA . VAL A 1 91 ? 11.992 -4.040 -34.850 1.00 78.38 91 VAL A CA 1
ATOM 741 C C . VAL A 1 91 ? 12.972 -3.113 -35.577 1.00 78.38 91 VAL A C 1
ATOM 743 O O . VAL A 1 91 ? 12.888 -2.975 -36.796 1.00 78.38 91 VAL A O 1
ATOM 746 N N . PHE A 1 92 ? 13.948 -2.537 -34.868 1.00 75.50 92 PHE A N 1
ATOM 747 C CA . PHE A 1 92 ? 14.973 -1.674 -35.460 1.00 75.50 92 PHE A CA 1
ATOM 748 C C . PHE A 1 92 ? 15.887 -2.432 -36.434 1.00 75.50 92 PHE A C 1
ATOM 750 O O . PHE A 1 92 ? 16.195 -1.927 -37.506 1.00 75.50 92 PHE A O 1
ATOM 757 N N . GLY A 1 93 ? 16.262 -3.679 -36.130 1.00 75.56 93 GLY A N 1
ATOM 758 C CA . GLY A 1 93 ? 17.044 -4.530 -37.039 1.00 75.56 93 GLY A CA 1
ATOM 759 C C . GLY A 1 93 ? 16.291 -4.983 -38.299 1.00 75.56 93 GLY A C 1
ATOM 760 O O . GLY A 1 93 ? 16.901 -5.526 -39.218 1.00 75.56 93 GLY A O 1
ATOM 761 N N . ARG A 1 94 ? 14.970 -4.772 -38.359 1.00 73.25 94 ARG A N 1
ATOM 762 C CA . ARG A 1 94 ? 14.101 -5.083 -39.506 1.00 73.25 94 ARG A CA 1
ATOM 763 C C . ARG A 1 94 ? 13.523 -3.814 -40.147 1.00 73.25 94 ARG A C 1
ATOM 765 O O . ARG A 1 94 ? 12.455 -3.873 -40.754 1.00 73.25 94 ARG A O 1
ATOM 772 N N . TYR A 1 95 ? 14.228 -2.685 -40.026 1.00 67.62 95 TYR A N 1
ATOM 773 C CA . TYR A 1 95 ? 13.773 -1.372 -40.498 1.00 67.62 95 TYR A CA 1
ATOM 774 C C . TYR A 1 95 ? 13.404 -1.339 -41.993 1.00 67.62 95 TYR A C 1
ATOM 776 O O . TYR A 1 95 ? 12.493 -0.610 -42.367 1.00 67.62 95 TYR A O 1
ATOM 784 N N . ASP A 1 96 ? 14.034 -2.172 -42.827 1.00 68.62 96 ASP A N 1
ATOM 785 C CA . ASP A 1 96 ? 13.737 -2.260 -44.266 1.00 68.62 96 ASP A CA 1
ATOM 786 C C . ASP A 1 96 ? 12.368 -2.899 -44.582 1.00 68.62 96 ASP A C 1
ATOM 788 O O . ASP A 1 96 ? 11.848 -2.739 -45.684 1.00 68.62 96 ASP A O 1
ATOM 792 N N . ALA A 1 97 ? 11.764 -3.629 -43.636 1.00 64.75 97 ALA A N 1
ATOM 793 C CA . ALA A 1 97 ? 10.524 -4.379 -43.855 1.00 64.75 97 ALA A CA 1
ATOM 794 C C . ALA A 1 97 ? 9.258 -3.672 -43.331 1.00 64.75 97 ALA A C 1
ATOM 796 O O . ALA A 1 97 ? 8.147 -4.104 -43.641 1.00 64.75 97 ALA A O 1
ATOM 797 N N . PHE A 1 98 ? 9.397 -2.614 -42.524 1.00 66.00 98 PHE A N 1
ATOM 798 C CA . PHE A 1 98 ? 8.280 -1.966 -41.828 1.00 66.00 98 PHE A CA 1
ATOM 799 C C . PHE A 1 98 ? 8.065 -0.529 -42.318 1.00 66.00 98 PHE A C 1
ATOM 801 O O . PHE A 1 98 ? 9.002 0.252 -42.443 1.00 66.00 98 PHE A O 1
ATOM 808 N N . SER A 1 99 ? 6.808 -0.149 -42.574 1.00 76.38 99 SER A N 1
ATOM 809 C CA . SER A 1 99 ? 6.465 1.223 -42.970 1.00 76.38 99 SER A CA 1
ATOM 810 C C . SER A 1 99 ? 6.873 2.222 -41.879 1.00 76.38 99 SER A C 1
ATOM 812 O O . SER A 1 99 ? 6.539 2.029 -40.707 1.00 76.38 99 SER A O 1
ATOM 814 N N . MET A 1 100 ? 7.516 3.329 -42.269 1.00 75.00 100 MET A N 1
ATOM 815 C CA . MET A 1 100 ? 7.937 4.424 -41.374 1.00 75.00 100 MET A CA 1
ATOM 816 C C . MET A 1 100 ? 6.813 4.922 -40.446 1.00 75.00 100 MET A C 1
ATOM 818 O O . MET A 1 100 ? 7.063 5.311 -39.308 1.00 75.00 100 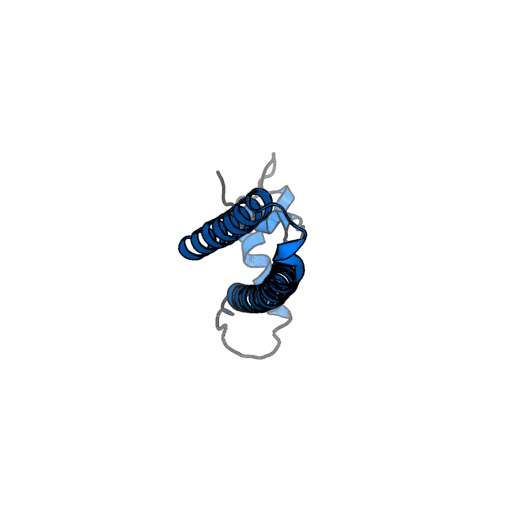MET A O 1
ATOM 822 N N . SER A 1 101 ? 5.559 4.861 -40.906 1.00 76.75 101 SER A N 1
ATOM 823 C CA . SER A 1 101 ? 4.375 5.250 -40.128 1.00 76.75 101 SER A CA 1
ATOM 824 C C . SER A 1 101 ? 4.158 4.383 -38.881 1.00 76.75 101 SER A C 1
ATOM 826 O O . SER A 1 101 ? 3.908 4.903 -37.795 1.00 76.75 101 SER A O 1
ATOM 828 N N . MET A 1 102 ? 4.322 3.066 -39.005 1.00 78.56 102 MET A N 1
ATOM 829 C CA . MET A 1 102 ? 4.138 2.114 -37.908 1.00 78.56 102 MET A CA 1
ATOM 830 C C . MET A 1 102 ? 5.251 2.232 -36.863 1.00 78.56 102 MET A C 1
ATOM 832 O O . MET A 1 102 ? 4.997 2.082 -35.669 1.00 78.56 102 MET A O 1
ATOM 836 N N . PHE A 1 103 ? 6.470 2.571 -37.295 1.00 78.38 103 PHE A N 1
ATOM 837 C CA . PHE A 1 103 ? 7.585 2.845 -36.389 1.00 78.38 103 PHE A CA 1
ATOM 838 C C . PHE A 1 103 ? 7.319 4.084 -35.526 1.00 78.38 103 PHE A C 1
ATOM 840 O O . PHE A 1 103 ? 7.518 4.048 -34.311 1.00 78.38 103 PHE A O 1
ATOM 847 N N . ILE A 1 104 ? 6.822 5.167 -36.127 1.00 79.56 104 ILE A N 1
ATOM 848 C CA . ILE A 1 104 ? 6.500 6.404 -35.401 1.00 79.56 104 ILE A CA 1
ATOM 849 C C . ILE A 1 104 ? 5.381 6.158 -34.379 1.00 79.56 104 ILE A C 1
ATOM 851 O O . ILE A 1 104 ? 5.504 6.583 -33.231 1.00 79.56 104 ILE A O 1
ATOM 855 N N . VAL A 1 105 ? 4.328 5.425 -34.762 1.00 84.88 105 VAL A N 1
ATOM 856 C CA . VAL A 1 105 ? 3.214 5.076 -33.861 1.00 84.88 105 VAL A CA 1
ATOM 857 C C . VAL A 1 105 ? 3.682 4.191 -32.702 1.00 84.88 105 VAL A C 1
ATOM 859 O O . VAL A 1 105 ? 3.303 4.413 -31.556 1.00 84.88 105 VAL A O 1
ATOM 862 N N . TYR A 1 106 ? 4.546 3.211 -32.965 1.00 84.56 106 TYR A N 1
ATOM 863 C CA . TYR A 1 106 ? 5.088 2.347 -31.917 1.00 84.56 106 TYR A CA 1
ATOM 864 C C . TYR A 1 106 ? 5.928 3.136 -30.895 1.00 84.56 106 TYR A C 1
ATOM 866 O O . TYR A 1 106 ? 5.727 2.998 -29.687 1.00 84.56 106 TYR A O 1
ATOM 874 N N . ASN A 1 107 ? 6.818 4.021 -31.358 1.00 81.75 107 ASN A N 1
ATOM 875 C CA . ASN A 1 107 ? 7.647 4.840 -30.468 1.00 81.75 107 ASN A CA 1
ATOM 876 C C . ASN A 1 107 ? 6.825 5.861 -29.661 1.00 81.75 107 ASN A C 1
ATOM 878 O O . ASN A 1 107 ? 7.120 6.081 -28.483 1.00 81.75 107 ASN A O 1
ATOM 882 N N . SER A 1 108 ? 5.784 6.460 -30.249 1.00 86.25 108 SER A N 1
ATOM 883 C CA . SER A 1 108 ? 4.921 7.404 -29.528 1.00 86.25 108 SER A CA 1
ATOM 884 C C . SER A 1 108 ? 4.098 6.713 -28.437 1.00 86.25 108 SER A C 1
ATOM 886 O O . SER A 1 108 ? 4.004 7.239 -27.329 1.00 86.25 108 SER A O 1
ATOM 888 N N . LEU A 1 109 ? 3.590 5.502 -28.688 1.00 85.69 109 LEU A N 1
ATOM 889 C CA . LEU A 1 109 ? 2.870 4.709 -27.684 1.00 85.69 109 LEU A CA 1
ATOM 890 C C . LEU A 1 109 ? 3.762 4.324 -26.496 1.00 85.69 109 LEU A C 1
ATOM 892 O O . LEU A 1 109 ? 3.336 4.449 -25.348 1.00 85.69 109 LEU A O 1
ATOM 896 N N . ILE A 1 110 ? 5.010 3.914 -26.747 1.00 85.62 110 ILE A N 1
ATOM 897 C CA . ILE A 1 110 ? 5.977 3.616 -25.676 1.00 85.62 110 ILE A CA 1
ATOM 898 C C . ILE A 1 110 ? 6.296 4.875 -24.869 1.00 85.62 110 ILE A C 1
ATOM 900 O O . ILE A 1 110 ? 6.335 4.822 -23.642 1.00 85.62 110 ILE A O 1
ATOM 904 N N . SER A 1 111 ? 6.492 6.014 -25.537 1.00 85.31 111 SER A N 1
ATOM 905 C CA . SER A 1 111 ? 6.767 7.289 -24.870 1.00 85.31 111 SER A CA 1
ATOM 906 C C . SER A 1 111 ? 5.608 7.728 -23.967 1.00 85.31 111 SER A C 1
ATOM 908 O O . SER A 1 111 ? 5.841 8.086 -22.812 1.00 85.31 111 SER A O 1
ATOM 910 N N . VAL A 1 112 ? 4.363 7.621 -24.444 1.00 89.62 112 VAL A N 1
ATOM 911 C CA . VAL A 1 112 ? 3.158 7.924 -23.653 1.00 89.62 112 VAL A CA 1
ATOM 912 C C . VAL A 1 112 ? 3.022 6.971 -22.465 1.00 89.62 112 VAL A C 1
ATOM 914 O O . VAL A 1 112 ? 2.736 7.420 -21.355 1.00 89.62 112 VAL A O 1
ATOM 917 N N . PHE A 1 113 ? 3.278 5.675 -22.664 1.00 85.81 113 PHE A N 1
ATOM 918 C CA . PHE A 1 113 ? 3.236 4.685 -21.588 1.00 85.81 113 PHE A CA 1
ATOM 919 C C . PHE A 1 113 ? 4.259 4.995 -20.486 1.00 85.81 113 PHE A C 1
ATOM 921 O O . PHE A 1 113 ? 3.925 4.972 -19.302 1.00 85.81 113 PHE A O 1
ATOM 928 N N . VAL A 1 114 ? 5.492 5.342 -20.866 1.00 84.00 114 VAL A N 1
ATOM 929 C CA . VAL A 1 114 ? 6.538 5.743 -19.915 1.00 84.00 114 VAL A CA 1
ATOM 930 C C . VAL A 1 114 ? 6.149 7.036 -19.190 1.00 84.00 114 VAL A C 1
ATOM 932 O O . VAL A 1 114 ? 6.334 7.127 -17.979 1.00 84.00 114 VAL A O 1
ATOM 935 N N . TRP A 1 115 ? 5.568 8.015 -19.888 1.00 85.50 115 TRP A N 1
ATOM 936 C CA . TRP A 1 115 ? 5.169 9.296 -19.297 1.00 85.50 115 TRP A CA 1
ATOM 937 C C . TRP A 1 115 ? 4.048 9.165 -18.255 1.00 85.50 115 TRP A C 1
ATOM 939 O O . TRP A 1 115 ? 4.189 9.681 -17.145 1.00 85.50 115 TRP A O 1
ATOM 949 N N . LEU A 1 116 ? 2.975 8.429 -18.571 1.00 81.62 116 LEU A N 1
ATOM 950 C CA . LEU A 1 116 ? 1.883 8.153 -17.624 1.00 81.62 116 LEU A CA 1
ATOM 951 C C . LEU A 1 116 ? 2.406 7.470 -16.358 1.00 81.62 116 LEU A C 1
ATOM 953 O O . LEU A 1 116 ? 2.020 7.804 -15.242 1.00 81.62 116 LEU A O 1
ATOM 957 N N . PHE A 1 117 ? 3.360 6.566 -16.538 1.00 74.69 117 PHE A N 1
ATOM 958 C CA . PHE A 1 117 ? 3.951 5.823 -15.445 1.00 74.69 117 PHE A CA 1
ATOM 959 C C . PHE A 1 117 ? 4.871 6.678 -14.545 1.00 74.69 117 PHE A C 1
ATOM 961 O O . PHE A 1 117 ? 4.901 6.491 -13.329 1.00 74.69 117 PHE A O 1
ATOM 968 N N . PHE A 1 118 ? 5.587 7.662 -15.105 1.00 78.69 118 PHE A N 1
ATOM 969 C CA . PHE A 1 118 ? 6.326 8.655 -14.310 1.00 78.69 118 PHE A CA 1
ATOM 970 C C . PHE A 1 118 ? 5.391 9.543 -13.479 1.00 78.69 118 PHE A C 1
ATOM 972 O O . PHE A 1 118 ? 5.731 9.893 -12.348 1.00 78.69 118 PHE A O 1
ATOM 979 N N . PHE A 1 119 ? 4.221 9.890 -14.015 1.00 77.06 119 PHE A N 1
ATOM 980 C CA . PHE A 1 119 ? 3.230 10.699 -13.308 1.00 77.06 119 PHE A CA 1
ATOM 981 C C . PHE A 1 119 ? 2.682 9.983 -12.064 1.00 77.06 119 PHE A C 1
ATOM 983 O O . PHE A 1 119 ? 2.639 10.581 -10.987 1.00 77.06 119 PHE A O 1
ATOM 990 N N . ASP A 1 120 ? 2.373 8.688 -12.176 1.00 74.19 120 ASP A N 1
ATOM 991 C CA . ASP A 1 120 ? 1.905 7.873 -11.046 1.00 74.19 120 ASP A CA 1
ATOM 992 C C . ASP A 1 120 ? 2.922 7.810 -9.893 1.00 74.19 120 ASP A C 1
ATOM 994 O O . ASP A 1 120 ? 2.533 7.736 -8.731 1.00 74.19 120 ASP A O 1
ATOM 998 N N . PHE A 1 121 ? 4.226 7.887 -10.182 1.00 64.88 121 PHE A N 1
ATOM 999 C CA . PHE A 1 121 ? 5.273 7.924 -9.155 1.00 64.88 121 PHE A CA 1
ATOM 1000 C C . PHE A 1 121 ? 5.457 9.282 -8.488 1.00 64.88 121 PHE A C 1
ATOM 1002 O O . PHE A 1 121 ? 5.862 9.332 -7.331 1.00 64.88 121 PHE A O 1
ATOM 1009 N N . VAL A 1 122 ? 5.205 10.377 -9.204 1.00 76.44 122 VAL A N 1
ATOM 1010 C CA . VAL A 1 122 ? 5.273 11.729 -8.626 1.00 76.44 122 VAL A CA 1
ATOM 1011 C C . VAL A 1 122 ? 4.129 11.949 -7.631 1.00 76.44 122 VAL A C 1
ATOM 1013 O O . VAL A 1 122 ? 4.267 12.742 -6.701 1.00 76.44 122 VAL A O 1
ATOM 1016 N N . TRP A 1 123 ? 3.016 11.234 -7.808 1.00 48.62 123 TRP A N 1
ATOM 1017 C CA . TRP A 1 123 ? 1.825 11.345 -6.968 1.00 48.62 123 TRP A CA 1
ATOM 1018 C C . TRP A 1 123 ? 1.753 10.313 -5.819 1.00 48.62 123 TRP A C 1
ATOM 1020 O O . TRP A 1 123 ? 0.802 10.338 -5.034 1.00 48.62 123 TRP A O 1
ATOM 1030 N N . LEU A 1 124 ? 2.738 9.415 -5.696 1.00 52.44 124 LEU A N 1
ATOM 1031 C CA . LEU A 1 124 ? 2.786 8.344 -4.686 1.00 52.44 124 LEU A CA 1
ATOM 1032 C C . LEU A 1 124 ? 3.807 8.625 -3.575 1.00 52.44 124 LEU A C 1
ATOM 1034 O O . LEU A 1 124 ? 3.459 8.378 -2.396 1.00 52.44 124 LEU A O 1
#

Radius of gyration: 27.07 Å; Cα contacts (8 Å, |Δi|>4): 21; chains: 1; bounding box: 50×27×78 Å

InterPro domains:
  IPR020946 Flavin monooxygenase-like [PF00743] (2-79)

Nearest PDB structures (foldseek):
  6sem-assembly2_A  TM=7.502E-01  e=7.424E-03  synthetic construct